Protein AF-A0A7C1YMS2-F1 (afdb_monomer)

pLDDT: mean 81.46, std 12.48, range [41.16, 96.62]

Secondary structure (DSSP, 8-state):
----SHHHHHHHHHHHHHHHHHHHHHHHHHHHHHHHHHHHHHHHHHHHHHHHHHHHHHHHHHHSSPPPPS---GGGHHHHHHHHHHHHHHSHHHHHHHTTS-GGGEEE-SSS-EEEB-TTSPBP-------

Radius of gyration: 26.68 Å; Cα contacts (8 Å, |Δi|>4): 113; chains: 1; bounding box: 57×27×87 Å

Foldseek 3Di:
DDDPPVVVVVVVVVVVVVVVVVVVVVVVVVVVVVVVVVVVLVVLQVVLVVLLVVLQVQLCVVPVDGQADPDDDPVCQLVQVVSRVVSSCVGPVSVVSVVVRDCCQWDPDPPRGIFRAGPVRHGGGDDDDDD

Sequence (131 aa):
MIDLRHNRALTLVEILVVVSIIAVLATFVITLTLRVENQSKENALANAYALVETALQEYHDYKGEFPVQPVRDANFAADHVELMYEALRSVPDSRAVLTKINGVLIKGGSGDKWQMCDVWGTALDYIYVPG

Solvent-accessible surface area (backbone atoms only — not comparable to full-atom values): 7547 Å² total; per-residue (Å²): 138,82,84,74,64,66,68,58,53,52,54,53,53,50,51,51,52,52,52,50,51,50,53,55,50,51,53,54,50,52,58,51,51,56,51,53,51,51,53,52,42,52,53,53,48,52,53,43,51,53,39,51,51,49,15,48,49,45,31,22,76,72,68,75,50,72,74,78,63,96,69,96,53,80,92,41,18,46,57,31,39,46,54,41,51,54,54,30,56,73,32,72,68,9,31,64,38,53,72,68,50,64,67,87,33,55,42,77,41,98,72,99,44,60,28,52,25,50,92,86,66,50,73,47,64,60,80,75,74,92,130

Mean predicted aligned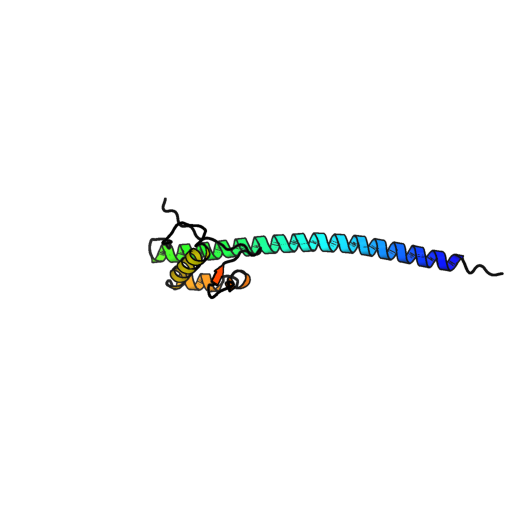 error: 10.39 Å

Nearest PDB structures (foldseek):
  7uio-assembly1_Ak  TM=3.306E-01  e=9.212E+00  Saccharomyces cerevisiae S288C

Structure (mmCIF, N/CA/C/O backbone):
data_AF-A0A7C1YMS2-F1
#
_entry.id   AF-A0A7C1YMS2-F1
#
loop_
_atom_site.group_PDB
_atom_site.id
_atom_site.type_symbol
_atom_site.label_atom_id
_atom_site.label_alt_id
_atom_site.label_comp_id
_atom_site.label_asym_id
_atom_site.label_entity_id
_atom_site.label_seq_id
_atom_site.pdbx_PDB_ins_code
_atom_site.Cartn_x
_atom_site.Cartn_y
_atom_site.Cartn_z
_atom_site.occupancy
_atom_site.B_iso_or_equiv
_atom_site.auth_seq_id
_atom_site.auth_comp_id
_atom_site.auth_asym_id
_atom_site.auth_atom_id
_atom_site.pdbx_PDB_model_num
ATOM 1 N N . MET A 1 1 ? 36.082 3.888 -64.239 1.00 41.16 1 MET A N 1
ATOM 2 C CA . MET A 1 1 ? 34.813 3.286 -63.779 1.00 41.16 1 MET A CA 1
ATOM 3 C C . MET A 1 1 ? 34.902 3.242 -62.262 1.00 41.16 1 MET A C 1
ATOM 5 O O . MET A 1 1 ? 35.644 2.428 -61.740 1.00 41.16 1 MET A O 1
ATOM 9 N N . ILE A 1 2 ? 34.360 4.263 -61.592 1.00 51.97 2 ILE A N 1
ATOM 10 C CA . ILE A 1 2 ? 34.709 4.598 -60.202 1.00 51.97 2 ILE A CA 1
ATOM 11 C C . ILE A 1 2 ? 33.781 3.849 -59.238 1.00 51.97 2 ILE A C 1
ATOM 13 O O . ILE A 1 2 ? 32.564 3.821 -59.416 1.00 51.97 2 ILE A O 1
ATOM 17 N N . ASP A 1 3 ? 34.408 3.230 -58.245 1.00 58.84 3 ASP A N 1
ATOM 18 C CA . ASP A 1 3 ? 33.873 2.368 -57.195 1.00 58.84 3 ASP A CA 1
ATOM 19 C C . ASP A 1 3 ? 32.814 3.071 -56.314 1.00 58.84 3 ASP A C 1
ATOM 21 O O . ASP A 1 3 ? 33.108 3.655 -55.276 1.00 58.84 3 ASP A O 1
ATOM 25 N N . LEU A 1 4 ? 31.538 3.015 -56.709 1.00 58.25 4 LEU A N 1
ATOM 26 C CA . LEU A 1 4 ? 30.396 3.495 -55.901 1.00 58.25 4 LEU A CA 1
ATOM 27 C C . LEU A 1 4 ? 29.925 2.471 -54.847 1.00 58.25 4 LEU A C 1
ATOM 29 O O . LEU A 1 4 ? 28.961 2.711 -54.115 1.00 58.25 4 LEU A O 1
ATOM 33 N N . ARG A 1 5 ? 30.572 1.302 -54.778 1.00 56.91 5 ARG A N 1
ATOM 34 C CA . ARG A 1 5 ? 30.118 0.152 -53.984 1.00 56.91 5 ARG A CA 1
ATOM 35 C C . ARG A 1 5 ? 30.633 0.162 -52.541 1.00 56.91 5 ARG A C 1
ATOM 37 O O . ARG A 1 5 ? 29.929 -0.326 -51.660 1.00 56.91 5 ARG A O 1
ATOM 44 N N . HIS A 1 6 ? 31.793 0.768 -52.280 1.00 55.22 6 HIS A N 1
ATOM 45 C CA . HIS A 1 6 ? 32.412 0.783 -50.947 1.00 55.22 6 HIS A CA 1
ATOM 46 C C . HIS A 1 6 ? 31.683 1.684 -49.929 1.00 55.22 6 HIS A C 1
ATOM 48 O O . HIS A 1 6 ? 31.544 1.304 -48.769 1.00 55.22 6 HIS A O 1
ATOM 54 N N . ASN A 1 7 ? 31.109 2.816 -50.351 1.00 57.91 7 ASN A N 1
ATOM 55 C CA . ASN A 1 7 ? 30.432 3.745 -49.426 1.00 57.91 7 ASN A CA 1
ATOM 56 C C . ASN A 1 7 ? 29.024 3.279 -49.000 1.00 57.91 7 ASN A C 1
ATOM 58 O O . ASN A 1 7 ? 28.512 3.686 -47.958 1.00 57.91 7 ASN A O 1
ATOM 62 N N . ARG A 1 8 ? 28.386 2.396 -49.779 1.00 58.59 8 ARG A N 1
ATOM 63 C CA . ARG A 1 8 ? 27.070 1.817 -49.441 1.00 58.59 8 ARG A CA 1
A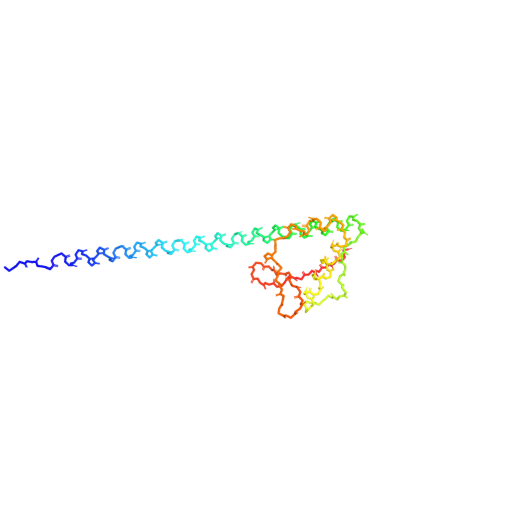TOM 64 C C . ARG A 1 8 ? 27.155 0.685 -48.414 1.00 58.59 8 ARG A C 1
ATOM 66 O O . ARG A 1 8 ? 26.205 0.475 -47.671 1.00 58.59 8 ARG A O 1
ATOM 73 N N . ALA A 1 9 ? 28.276 -0.035 -48.362 1.00 58.03 9 ALA A N 1
ATOM 74 C CA . ALA A 1 9 ? 28.492 -1.078 -47.360 1.00 58.03 9 ALA A CA 1
ATOM 75 C C . ALA A 1 9 ? 28.760 -0.484 -45.965 1.00 58.03 9 ALA A C 1
ATOM 77 O O . ALA A 1 9 ? 28.251 -1.011 -44.979 1.00 58.03 9 ALA A O 1
ATOM 78 N N . LEU A 1 10 ? 29.482 0.644 -45.894 1.00 61.97 10 LEU A N 1
ATOM 79 C CA . LEU A 1 10 ? 29.747 1.357 -44.638 1.00 61.97 10 LEU A CA 1
ATOM 80 C C . LEU A 1 10 ? 28.453 1.864 -43.982 1.00 61.97 10 LEU A C 1
ATOM 82 O O . LEU A 1 10 ? 28.251 1.629 -42.800 1.00 61.97 10 LEU A O 1
ATOM 86 N N . THR A 1 11 ? 27.525 2.433 -44.756 1.00 78.94 11 THR A N 1
ATOM 87 C CA . THR A 1 11 ? 26.251 2.960 -44.225 1.00 78.94 11 THR A CA 1
ATOM 88 C C . 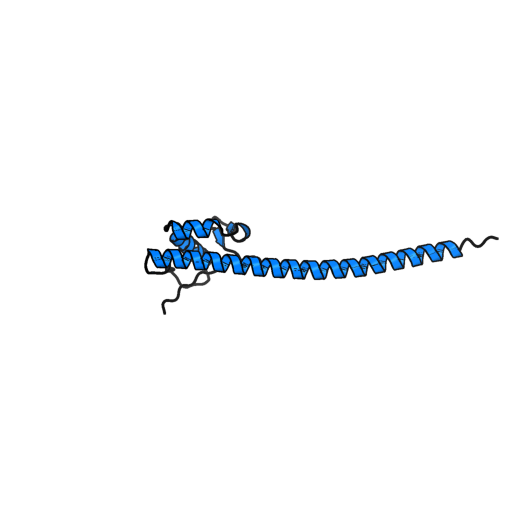THR A 1 11 ? 25.273 1.876 -43.759 1.00 78.94 11 THR A C 1
ATOM 90 O O . THR A 1 11 ? 24.565 2.072 -42.774 1.00 78.94 11 THR A O 1
ATOM 93 N N . LEU A 1 12 ? 25.228 0.711 -44.417 1.00 82.38 12 LEU A N 1
ATOM 94 C CA . LEU A 1 12 ? 24.363 -0.397 -43.988 1.00 82.38 12 LEU A CA 1
ATOM 95 C C . LEU A 1 12 ? 24.853 -1.050 -42.694 1.00 82.38 12 LEU A C 1
ATOM 97 O O . LEU A 1 12 ? 24.054 -1.309 -41.796 1.00 82.38 12 LEU A O 1
ATOM 101 N N . VAL A 1 13 ? 26.158 -1.316 -42.597 1.00 87.69 13 VAL A N 1
ATOM 102 C CA . VAL A 1 13 ? 26.750 -1.908 -41.391 1.00 87.69 13 VAL A CA 1
ATOM 103 C C . VAL A 1 13 ? 26.673 -0.926 -40.225 1.00 87.69 13 VAL A C 1
ATOM 105 O O . VAL A 1 13 ? 26.320 -1.327 -39.122 1.00 87.69 13 VAL A O 1
ATOM 108 N N . GLU A 1 14 ? 26.923 0.360 -40.467 1.00 86.81 14 GLU A N 1
ATOM 109 C CA . GLU A 1 14 ? 26.814 1.412 -39.454 1.00 86.81 14 GLU A CA 1
ATOM 110 C C . GLU A 1 14 ? 25.391 1.523 -38.892 1.00 86.81 14 GLU A C 1
ATOM 112 O O . GLU A 1 14 ? 25.210 1.479 -37.677 1.00 86.81 14 GLU A O 1
ATOM 117 N N . ILE A 1 15 ? 24.363 1.550 -39.749 1.00 91.69 15 ILE A N 1
ATOM 118 C CA . ILE A 1 15 ? 22.965 1.546 -39.293 1.00 91.69 15 ILE A CA 1
ATOM 119 C C . ILE A 1 15 ? 22.626 0.255 -38.536 1.00 91.69 15 ILE A C 1
ATOM 121 O O . ILE A 1 15 ? 21.934 0.315 -37.523 1.00 91.69 15 ILE A O 1
ATOM 125 N N . LEU A 1 16 ? 23.135 -0.905 -38.963 1.00 91.75 16 LEU A N 1
ATOM 126 C CA . LEU A 1 16 ? 22.904 -2.174 -38.264 1.00 91.75 16 LEU A CA 1
ATOM 127 C C . LEU A 1 16 ? 23.528 -2.175 -36.861 1.00 91.75 16 LEU A C 1
ATOM 129 O O . LEU A 1 16 ? 22.894 -2.637 -35.912 1.00 91.75 16 LEU A O 1
ATOM 133 N N . VAL A 1 17 ? 24.734 -1.622 -36.710 1.00 93.81 17 VAL A N 1
ATOM 134 C CA . VAL A 1 17 ? 25.395 -1.460 -35.407 1.00 93.81 17 VAL A CA 1
ATOM 135 C C . VAL A 1 17 ? 24.628 -0.476 -34.524 1.00 93.81 17 VAL A C 1
ATOM 137 O O . VAL A 1 17 ? 24.404 -0.750 -33.350 1.00 93.81 17 VAL A O 1
ATOM 140 N N . VAL A 1 18 ? 24.158 0.645 -35.069 1.00 94.69 18 VAL A N 1
ATOM 141 C CA . VAL A 1 18 ? 23.362 1.611 -34.298 1.00 94.69 18 VAL A CA 1
ATOM 142 C C . VAL A 1 18 ? 22.046 0.986 -33.827 1.00 94.69 18 VAL A C 1
ATOM 144 O O . VAL A 1 18 ? 21.701 1.093 -32.652 1.00 94.69 18 VAL A O 1
ATOM 147 N N . VAL A 1 19 ? 21.332 0.280 -34.708 1.00 95.19 19 VAL A N 1
ATOM 148 C CA . VAL A 1 19 ? 20.076 -0.400 -34.357 1.00 95.19 19 VAL A CA 1
ATOM 149 C C . VAL A 1 19 ? 20.312 -1.489 -33.311 1.00 95.19 19 VAL A C 1
ATOM 151 O O . VAL A 1 19 ? 19.509 -1.615 -32.387 1.00 95.19 19 VAL A O 1
ATOM 154 N N . SER A 1 20 ? 21.411 -2.245 -33.400 1.00 95.44 20 SER A N 1
ATOM 155 C CA . SER A 1 20 ? 21.726 -3.272 -32.402 1.00 95.44 20 SER A CA 1
ATOM 156 C C . SER A 1 20 ? 22.041 -2.665 -31.033 1.00 95.44 20 SER A C 1
ATOM 158 O O . SER A 1 20 ? 21.529 -3.151 -30.026 1.00 95.44 20 SER A O 1
ATOM 160 N N . ILE A 1 21 ? 22.782 -1.552 -30.983 1.00 96.62 21 ILE A N 1
ATOM 161 C CA . ILE A 1 21 ? 23.042 -0.814 -29.740 1.00 96.62 21 ILE A CA 1
ATOM 162 C C . ILE A 1 21 ? 21.728 -0.298 -29.139 1.00 96.62 21 ILE A C 1
ATOM 164 O O . ILE A 1 21 ? 21.479 -0.500 -27.951 1.00 96.62 21 ILE A O 1
ATOM 168 N N . ILE A 1 22 ? 20.855 0.314 -29.948 1.00 96.12 22 ILE A N 1
ATOM 169 C CA . ILE A 1 22 ? 19.549 0.809 -29.485 1.00 96.12 22 ILE A CA 1
ATOM 170 C C . ILE A 1 22 ? 18.688 -0.340 -28.951 1.00 96.12 22 ILE A C 1
ATOM 172 O O . ILE A 1 22 ? 18.074 -0.195 -27.898 1.00 96.12 22 ILE A O 1
ATOM 176 N N . ALA A 1 23 ? 18.663 -1.491 -29.628 1.00 96.19 23 ALA A N 1
ATOM 177 C CA . ALA A 1 23 ? 17.891 -2.652 -29.192 1.00 96.19 23 ALA A CA 1
ATOM 178 C C . ALA A 1 23 ? 18.359 -3.184 -27.825 1.00 96.19 23 ALA A C 1
ATOM 180 O O . ALA A 1 23 ? 17.528 -3.483 -26.961 1.00 96.19 23 ALA A O 1
ATOM 181 N N . VAL A 1 24 ? 19.678 -3.246 -27.600 1.00 96.19 24 VAL A N 1
ATOM 182 C CA . VAL A 1 24 ? 20.267 -3.657 -26.313 1.00 96.19 24 VAL A CA 1
ATOM 183 C C . VAL A 1 24 ? 19.945 -2.641 -25.215 1.00 96.19 24 VAL A C 1
ATOM 185 O O . VAL A 1 24 ? 19.529 -3.020 -24.121 1.00 96.19 24 VAL A O 1
ATOM 188 N N . LEU A 1 25 ? 20.076 -1.343 -25.502 1.00 95.88 25 LEU A N 1
ATOM 189 C CA . LEU A 1 25 ? 19.736 -0.293 -24.539 1.00 95.88 25 LEU A CA 1
ATOM 190 C C . LEU A 1 25 ? 18.245 -0.312 -24.182 1.00 95.88 25 LEU A C 1
ATOM 192 O O . LEU A 1 25 ? 17.897 -0.225 -23.006 1.00 95.88 25 LEU A O 1
ATOM 196 N N . ALA A 1 26 ? 17.366 -0.481 -25.170 1.00 94.00 26 ALA A N 1
ATOM 197 C CA . ALA A 1 26 ? 15.923 -0.532 -24.957 1.00 94.00 26 ALA A CA 1
ATOM 198 C C . ALA A 1 26 ? 15.525 -1.691 -24.031 1.00 94.00 26 ALA A C 1
ATOM 200 O O . ALA A 1 26 ? 14.749 -1.497 -23.097 1.00 94.00 26 ALA A O 1
ATOM 201 N N . THR A 1 27 ? 16.094 -2.883 -24.236 1.00 93.25 27 THR A N 1
ATOM 202 C CA . THR A 1 27 ? 15.830 -4.042 -23.364 1.00 93.25 27 THR A CA 1
ATOM 203 C C . THR A 1 27 ? 16.319 -3.810 -21.934 1.00 93.25 27 THR A C 1
ATOM 205 O O . THR A 1 27 ? 15.605 -4.126 -20.979 1.00 93.25 27 THR A O 1
ATOM 208 N N . PHE A 1 28 ? 17.492 -3.196 -21.762 1.00 92.00 28 PHE A N 1
ATOM 209 C CA . PHE A 1 28 ? 18.003 -2.831 -20.439 1.00 92.00 28 PHE A CA 1
ATOM 210 C C . PHE A 1 28 ? 17.087 -1.836 -19.711 1.00 92.00 28 PHE A C 1
ATOM 212 O O . PHE A 1 28 ? 16.761 -2.036 -18.543 1.00 92.00 28 PHE A O 1
ATOM 219 N N . VAL A 1 29 ? 16.618 -0.795 -20.405 1.00 89.75 29 VAL A N 1
ATOM 220 C CA . VAL A 1 29 ? 15.704 0.199 -19.822 1.00 89.75 29 VAL A CA 1
ATOM 221 C C . VAL A 1 29 ? 14.390 -0.453 -19.398 1.00 89.75 29 VAL A C 1
ATOM 223 O O . VAL A 1 29 ? 13.980 -0.283 -18.254 1.00 89.75 29 VAL A O 1
ATOM 226 N N . ILE A 1 30 ? 13.766 -1.256 -20.267 1.00 87.62 30 ILE A N 1
ATOM 227 C CA . ILE A 1 30 ? 12.491 -1.927 -19.964 1.00 87.62 30 ILE A CA 1
ATOM 228 C C . ILE A 1 30 ? 12.612 -2.792 -18.702 1.00 87.62 30 ILE A C 1
ATOM 230 O O . ILE A 1 30 ? 11.781 -2.693 -17.801 1.00 87.62 30 ILE A O 1
ATOM 234 N N . THR A 1 31 ? 13.658 -3.617 -18.602 1.00 84.62 31 THR A N 1
ATOM 235 C CA . THR A 1 31 ? 13.842 -4.509 -17.441 1.00 84.62 31 THR A CA 1
ATOM 236 C C . THR A 1 31 ? 14.058 -3.749 -16.131 1.00 84.62 31 THR A C 1
ATOM 238 O O . THR A 1 31 ? 13.523 -4.151 -15.094 1.00 84.62 31 THR A O 1
ATOM 241 N N . LEU A 1 32 ? 14.786 -2.629 -16.164 1.00 80.19 32 LEU A N 1
ATOM 242 C CA . LEU A 1 32 ? 14.972 -1.767 -14.997 1.00 80.19 32 LEU A CA 1
ATOM 243 C C . LEU A 1 32 ? 13.671 -1.076 -14.590 1.00 80.19 32 LEU A C 1
ATOM 245 O O . LEU A 1 32 ? 13.325 -1.086 -13.408 1.00 80.19 32 LEU A O 1
ATOM 249 N N . THR A 1 33 ? 12.932 -0.517 -15.550 1.00 77.81 33 THR A N 1
ATOM 250 C CA . THR A 1 33 ? 11.667 0.172 -15.275 1.00 77.81 33 THR A CA 1
ATOM 251 C C . THR A 1 33 ? 10.645 -0.772 -14.649 1.00 77.81 33 THR A C 1
ATOM 253 O O . THR A 1 33 ? 10.061 -0.416 -13.631 1.00 77.81 33 THR A O 1
ATOM 256 N N . LEU A 1 34 ? 10.499 -1.999 -15.166 1.00 79.06 34 LEU A N 1
ATOM 257 C CA . LEU A 1 34 ? 9.583 -2.997 -14.598 1.00 79.06 34 LEU A CA 1
ATOM 258 C C . LEU A 1 34 ? 9.934 -3.354 -13.146 1.00 79.06 34 LEU A C 1
ATOM 260 O O . LEU A 1 34 ? 9.046 -3.476 -12.302 1.00 79.06 34 LEU A O 1
ATOM 264 N N . ARG A 1 35 ? 11.229 -3.487 -12.827 1.00 77.44 35 ARG A N 1
ATOM 265 C CA . ARG A 1 35 ? 11.681 -3.766 -11.456 1.00 77.44 35 ARG A CA 1
ATOM 266 C C . ARG A 1 35 ? 11.384 -2.599 -10.514 1.00 77.44 35 ARG A C 1
ATOM 268 O O . ARG A 1 35 ? 10.888 -2.823 -9.414 1.00 77.44 35 ARG A O 1
ATOM 275 N N . VAL A 1 36 ? 11.702 -1.372 -10.929 1.00 78.81 36 VAL A N 1
ATOM 276 C CA . VAL A 1 36 ? 11.467 -0.165 -10.117 1.00 78.81 36 VAL A CA 1
ATOM 277 C C . VAL A 1 36 ? 9.973 0.052 -9.892 1.00 78.81 36 VAL A C 1
ATOM 279 O O . VAL A 1 36 ? 9.565 0.370 -8.778 1.00 78.81 36 VAL A O 1
ATOM 282 N N . GLU A 1 37 ? 9.152 -0.169 -10.917 1.00 80.88 37 GLU A N 1
ATOM 283 C CA . GLU A 1 37 ? 7.700 -0.070 -10.806 1.00 80.88 37 GLU A CA 1
ATOM 284 C C . GLU A 1 37 ? 7.146 -1.094 -9.809 1.00 80.88 37 GLU A C 1
ATOM 286 O O . GLU A 1 37 ? 6.360 -0.726 -8.936 1.00 80.88 37 GLU A O 1
ATOM 291 N N . ASN A 1 38 ? 7.588 -2.354 -9.878 1.00 82.12 38 ASN A N 1
ATOM 292 C CA . ASN A 1 38 ? 7.129 -3.383 -8.946 1.00 82.12 38 ASN A CA 1
ATOM 293 C C . ASN A 1 38 ? 7.551 -3.080 -7.499 1.00 82.12 38 ASN A C 1
ATOM 295 O O . ASN A 1 38 ? 6.720 -3.132 -6.598 1.00 82.12 38 ASN A O 1
ATOM 299 N N . GLN A 1 39 ? 8.802 -2.658 -7.282 1.00 84.19 39 GLN A N 1
ATOM 300 C CA . GLN A 1 39 ? 9.271 -2.251 -5.954 1.00 84.19 39 GLN A CA 1
ATOM 301 C C . GLN A 1 39 ? 8.480 -1.054 -5.412 1.00 84.19 39 GLN A C 1
ATOM 303 O O . GLN A 1 39 ? 8.140 -0.996 -4.232 1.00 84.19 39 GLN A O 1
ATOM 308 N N . SER A 1 40 ? 8.179 -0.080 -6.272 1.00 82.56 40 SER A N 1
ATOM 309 C CA . SER A 1 40 ? 7.385 1.080 -5.879 1.00 82.56 40 SER A CA 1
ATOM 310 C C . SER A 1 40 ? 5.958 0.683 -5.499 1.00 82.56 40 SER A C 1
ATOM 312 O O . SER A 1 40 ? 5.416 1.246 -4.549 1.00 82.56 40 SER A O 1
ATOM 314 N N . LYS A 1 41 ? 5.355 -0.268 -6.221 1.00 82.06 41 LYS A N 1
ATOM 315 C CA . LYS A 1 41 ? 4.029 -0.827 -5.926 1.00 82.06 41 LYS A CA 1
ATOM 316 C C . LYS A 1 41 ? 4.010 -1.570 -4.589 1.00 82.06 41 LYS A C 1
ATOM 318 O O . LYS A 1 41 ? 3.131 -1.308 -3.774 1.00 82.06 41 LYS A O 1
ATOM 323 N N . GLU A 1 42 ? 5.006 -2.414 -4.327 1.00 85.88 42 GLU A N 1
ATOM 324 C CA . GLU A 1 42 ? 5.167 -3.114 -3.044 1.00 85.88 42 GLU A CA 1
ATOM 325 C C . GLU A 1 42 ? 5.310 -2.134 -1.873 1.00 85.88 42 GLU A C 1
ATOM 327 O O . GLU A 1 42 ? 4.607 -2.254 -0.871 1.00 85.88 42 GLU A O 1
ATOM 332 N N . ASN A 1 43 ? 6.156 -1.109 -2.017 1.00 85.31 43 ASN A N 1
ATOM 333 C CA . ASN A 1 43 ? 6.344 -0.090 -0.982 1.00 85.31 43 ASN A CA 1
ATOM 334 C C . ASN A 1 43 ? 5.061 0.718 -0.727 1.00 85.31 43 ASN A C 1
ATOM 336 O O . ASN A 1 43 ? 4.746 1.041 0.418 1.00 85.31 43 ASN A O 1
ATOM 340 N N . ALA A 1 44 ? 4.311 1.045 -1.784 1.00 82.56 44 ALA A N 1
ATOM 341 C CA . ALA A 1 44 ? 3.034 1.740 -1.660 1.00 82.56 44 ALA A CA 1
ATOM 342 C C . ALA A 1 44 ? 1.994 0.885 -0.921 1.00 82.56 44 ALA A C 1
ATOM 344 O O . ALA A 1 44 ? 1.281 1.403 -0.060 1.00 82.56 44 ALA A O 1
ATOM 345 N N . LEU A 1 45 ? 1.944 -0.416 -1.220 1.00 84.00 45 LEU A N 1
ATOM 346 C CA . LEU A 1 45 ? 1.059 -1.362 -0.550 1.00 84.00 45 LEU A CA 1
ATOM 347 C C . LEU A 1 45 ? 1.422 -1.518 0.932 1.00 84.00 45 LEU A C 1
ATOM 349 O O . LEU A 1 45 ? 0.547 -1.404 1.785 1.00 84.00 45 LEU A O 1
ATOM 353 N N . ALA A 1 46 ? 2.706 -1.703 1.251 1.00 86.94 46 ALA A N 1
ATOM 354 C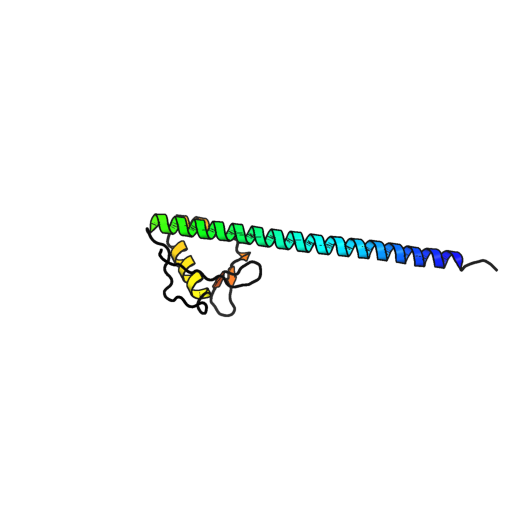 CA . ALA A 1 46 ? 3.180 -1.824 2.629 1.00 86.94 46 ALA A CA 1
ATOM 355 C C .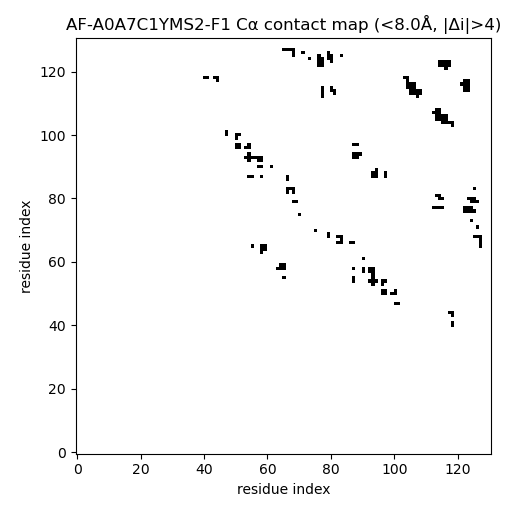 ALA A 1 46 ? 2.839 -0.583 3.468 1.00 86.94 46 ALA A C 1
ATOM 357 O O . ALA A 1 46 ? 2.337 -0.699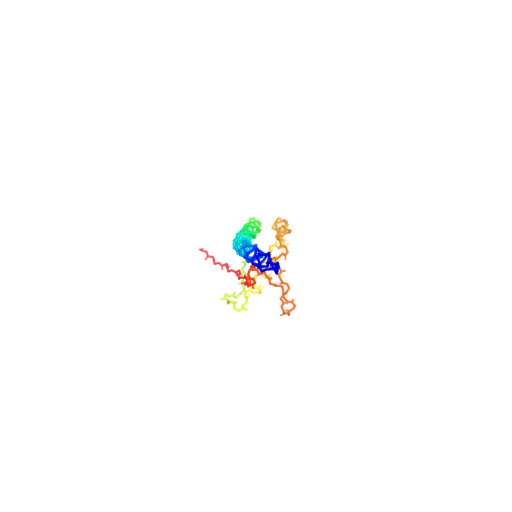 4.584 1.00 86.94 46 ALA A O 1
ATOM 358 N N . ASN A 1 47 ? 3.045 0.613 2.910 1.00 86.62 47 ASN A N 1
ATOM 359 C CA . ASN A 1 47 ? 2.679 1.860 3.578 1.00 86.62 47 ASN A CA 1
ATOM 360 C C . ASN A 1 47 ? 1.166 1.961 3.824 1.00 86.62 47 ASN A C 1
ATOM 362 O O . ASN A 1 47 ? 0.732 2.430 4.871 1.00 86.62 47 ASN A O 1
ATOM 366 N N . ALA A 1 48 ? 0.345 1.511 2.876 1.00 85.25 48 ALA A N 1
ATOM 367 C CA . ALA A 1 48 ? -1.098 1.537 3.049 1.00 85.25 48 ALA A CA 1
ATOM 368 C C . ALA A 1 48 ? -1.595 0.561 4.113 1.00 85.25 48 ALA A C 1
ATOM 370 O O . ALA A 1 48 ? -2.445 0.944 4.912 1.00 85.25 48 ALA A O 1
ATOM 371 N N . TYR A 1 49 ? -1.036 -0.651 4.170 1.00 86.69 49 TYR A N 1
ATOM 372 C CA . TYR A 1 49 ? -1.313 -1.578 5.266 1.00 86.69 49 TYR A CA 1
ATOM 373 C C . TYR A 1 49 ? -0.938 -0.972 6.615 1.00 86.69 49 TYR A C 1
ATOM 375 O O . TYR A 1 49 ? -1.766 -0.985 7.516 1.00 86.69 49 TYR A O 1
ATOM 383 N N . ALA A 1 50 ? 0.243 -0.357 6.729 1.00 90.31 50 ALA A N 1
ATOM 384 C CA . ALA A 1 50 ? 0.666 0.300 7.965 1.00 90.31 50 ALA A CA 1
ATOM 385 C C . ALA A 1 50 ? -0.293 1.430 8.386 1.00 90.31 50 ALA A C 1
ATOM 387 O O . ALA A 1 50 ? -0.589 1.593 9.569 1.00 90.31 50 ALA A O 1
ATOM 388 N N . LEU A 1 51 ? -0.818 2.203 7.429 1.00 90.00 51 LEU A N 1
ATOM 389 C CA . LEU A 1 51 ? -1.815 3.241 7.706 1.00 90.00 51 LEU A CA 1
ATOM 390 C C . LEU A 1 51 ? -3.162 2.656 8.148 1.00 90.00 51 LEU A C 1
ATOM 392 O O . LEU A 1 51 ? -3.755 3.174 9.090 1.00 90.00 51 LEU A O 1
ATOM 396 N N . VAL A 1 52 ? -3.648 1.594 7.499 1.00 89.75 52 VAL A N 1
ATOM 397 C CA . VAL A 1 52 ? -4.893 0.912 7.899 1.00 89.75 52 VAL A CA 1
ATOM 398 C C . VAL A 1 52 ? -4.742 0.273 9.277 1.00 89.75 52 VAL A C 1
ATOM 400 O O . VAL A 1 52 ? -5.625 0.429 10.113 1.00 89.75 52 VAL A O 1
ATOM 403 N N . GLU A 1 53 ? -3.617 -0.387 9.541 1.00 91.06 53 GLU A N 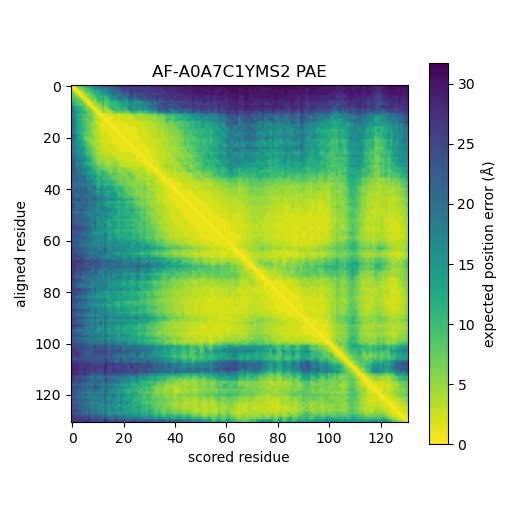1
ATOM 404 C CA . GLU A 1 53 ? -3.282 -0.967 10.843 1.00 91.06 53 GLU A CA 1
ATOM 405 C C . GLU A 1 53 ? -3.245 0.109 11.929 1.00 91.06 53 GLU A C 1
ATOM 407 O O . GLU A 1 53 ? -3.881 -0.041 12.966 1.00 91.06 53 GLU A O 1
ATOM 412 N N . THR A 1 54 ? -2.594 1.243 11.656 1.00 93.12 54 THR A N 1
ATOM 413 C CA . THR A 1 54 ? -2.588 2.387 12.576 1.00 93.12 54 THR A CA 1
ATOM 414 C C . THR A 1 54 ? -4.012 2.891 12.816 1.00 93.12 54 THR A C 1
ATOM 416 O O . THR A 1 54 ? -4.406 3.097 13.955 1.00 93.12 54 THR A O 1
ATOM 419 N N . ALA A 1 55 ? -4.828 3.047 11.771 1.00 92.06 55 ALA A N 1
ATOM 420 C CA . ALA A 1 55 ? -6.214 3.487 11.924 1.00 92.06 55 ALA A CA 1
ATOM 421 C C . ALA A 1 55 ? -7.054 2.496 12.754 1.00 92.06 55 ALA A C 1
ATOM 423 O O . ALA A 1 55 ? -7.885 2.927 13.557 1.00 92.06 55 ALA A O 1
ATOM 424 N N . LEU A 1 56 ? -6.849 1.188 12.565 1.00 93.00 56 LEU A N 1
ATOM 425 C CA . LEU A 1 56 ? -7.479 0.124 13.351 1.00 93.00 56 LEU A CA 1
ATOM 426 C C . LEU A 1 56 ? -7.034 0.167 14.809 1.00 93.00 56 LEU A C 1
ATOM 428 O O . LEU A 1 56 ? -7.876 0.014 15.690 1.00 93.00 56 LEU A O 1
ATOM 432 N N . GLN A 1 57 ? -5.753 0.423 15.060 1.00 93.81 57 GLN A N 1
ATOM 433 C CA . GLN A 1 57 ? -5.224 0.580 16.407 1.00 93.81 57 GLN A CA 1
ATOM 434 C C . GLN A 1 57 ? -5.861 1.783 17.111 1.00 93.81 57 GLN A C 1
ATOM 436 O O . GLN A 1 57 ? -6.391 1.627 18.202 1.00 93.81 57 GLN A O 1
ATOM 441 N N . GLU A 1 58 ? -5.924 2.945 16.457 1.00 93.44 58 GLU A N 1
ATOM 442 C CA . GLU A 1 58 ? -6.587 4.142 17.003 1.00 93.44 58 GLU A CA 1
ATOM 443 C C . GLU A 1 58 ? -8.079 3.895 17.291 1.00 93.44 58 GLU A C 1
ATOM 445 O O . GLU A 1 58 ? -8.639 4.375 18.278 1.00 93.44 58 GLU A O 1
ATOM 450 N N . TYR A 1 59 ? -8.753 3.123 16.433 1.00 93.81 59 TYR A N 1
ATOM 451 C CA . TYR A 1 59 ? -10.139 2.726 16.670 1.00 93.81 59 TYR A CA 1
ATOM 452 C C . TYR A 1 59 ? -10.265 1.811 17.889 1.00 93.81 59 TYR A C 1
ATOM 454 O O . TYR A 1 59 ? -11.133 2.040 18.733 1.00 93.81 59 TYR A O 1
ATOM 462 N N . HIS A 1 60 ? -9.400 0.803 17.994 1.00 93.44 60 HIS A N 1
ATOM 463 C CA . HIS A 1 60 ? -9.364 -0.120 19.120 1.00 93.44 60 HIS A CA 1
ATOM 464 C C . HIS A 1 60 ? -9.033 0.601 20.430 1.00 93.44 60 HIS A C 1
ATOM 466 O O . HIS A 1 60 ? -9.677 0.349 21.441 1.00 93.44 60 HIS A O 1
ATOM 472 N N . ASP A 1 61 ? -8.099 1.548 20.424 1.00 94.50 61 ASP A N 1
ATOM 473 C CA . ASP A 1 61 ? -7.735 2.323 21.612 1.00 94.50 61 ASP A CA 1
ATOM 474 C C . ASP A 1 61 ? -8.906 3.195 22.101 1.00 94.50 61 ASP A C 1
ATOM 476 O O . ASP A 1 61 ? -9.073 3.408 23.303 1.00 94.50 61 ASP A O 1
ATOM 480 N N . TYR A 1 62 ? -9.774 3.642 21.185 1.00 93.00 62 TYR A N 1
ATOM 481 C CA . TYR A 1 62 ? -10.977 4.406 21.515 1.00 93.00 62 TYR A CA 1
ATOM 482 C C . TYR A 1 62 ? -12.184 3.536 21.916 1.00 93.00 62 TYR A C 1
ATOM 484 O O . TYR A 1 62 ? -12.939 3.902 22.819 1.00 93.00 62 TYR A O 1
ATOM 492 N N . LYS A 1 63 ? -12.423 2.415 21.223 1.00 92.06 63 LYS A N 1
ATOM 493 C CA . LYS A 1 63 ? -13.611 1.557 21.410 1.00 92.06 63 LYS A CA 1
ATOM 494 C C . LYS A 1 63 ? -13.384 0.367 22.337 1.00 92.06 63 LYS A C 1
ATOM 496 O O . LYS A 1 63 ? -14.349 -0.147 22.891 1.00 92.06 63 LYS A O 1
ATOM 501 N N . GLY A 1 64 ? -12.137 -0.053 22.512 1.00 91.19 64 GLY A N 1
ATOM 502 C CA . GLY A 1 64 ? -11.742 -1.269 23.223 1.00 91.19 64 GLY A CA 1
ATOM 503 C C . GLY A 1 64 ? -11.924 -2.561 22.421 1.00 91.19 64 GLY A C 1
ATOM 504 O O . GLY A 1 64 ? -11.723 -3.639 22.969 1.00 91.19 64 GLY A O 1
ATOM 505 N N . GLU A 1 65 ? -12.329 -2.473 21.152 1.00 90.62 65 GLU A N 1
ATOM 506 C CA . GLU A 1 65 ? -12.564 -3.620 20.274 1.00 90.62 65 GLU A CA 1
ATOM 507 C C . GLU A 1 65 ? -12.273 -3.263 18.812 1.00 90.62 65 GLU A C 1
ATOM 509 O O . GLU A 1 65 ? -12.325 -2.094 18.422 1.00 90.62 65 GLU A O 1
ATOM 514 N N . PHE A 1 66 ? -11.956 -4.270 17.997 1.00 91.44 66 PHE A N 1
ATOM 515 C CA . PHE A 1 66 ? -11.810 -4.101 16.552 1.00 91.44 66 PHE A CA 1
ATOM 516 C C . PHE A 1 66 ? -13.169 -4.191 15.842 1.00 91.44 66 PHE A C 1
ATOM 518 O O . PHE A 1 66 ? -14.073 -4.866 16.343 1.00 91.44 66 PHE A O 1
ATOM 525 N N . PRO A 1 67 ? -13.327 -3.558 14.662 1.00 88.88 67 PRO A N 1
ATOM 526 C CA . PRO A 1 67 ? -14.538 -3.685 13.860 1.00 88.88 67 PRO A CA 1
ATOM 527 C C . PRO A 1 67 ? -14.842 -5.156 13.556 1.00 88.88 67 PRO A C 1
ATOM 529 O O . PRO A 1 67 ? -13.996 -5.883 13.044 1.00 88.88 67 PRO A O 1
ATOM 532 N N . VAL A 1 68 ? -16.057 -5.609 13.856 1.00 86.50 68 VAL A N 1
ATOM 533 C CA . VAL A 1 68 ? -16.468 -6.989 13.579 1.00 86.50 68 VAL A CA 1
ATOM 534 C C . VAL A 1 68 ? -17.272 -7.025 12.289 1.00 86.50 68 VAL A C 1
ATOM 536 O O . VAL A 1 68 ? -18.230 -6.274 12.113 1.00 86.50 68 VAL A O 1
ATOM 539 N N . GLN A 1 69 ? -16.907 -7.932 11.391 1.00 84.25 69 GLN A N 1
ATOM 540 C CA . GLN A 1 69 ? -17.703 -8.225 10.203 1.00 84.25 69 GLN A CA 1
ATOM 541 C C . GLN A 1 69 ? -18.920 -9.108 10.521 1.00 84.25 69 GLN A C 1
ATOM 543 O O . GLN A 1 69 ? -18.814 -10.053 11.307 1.00 84.25 69 GLN A O 1
ATOM 548 N N . PRO A 1 70 ? -20.071 -8.855 9.878 1.00 78.88 70 PRO A N 1
ATOM 549 C CA . PRO A 1 70 ? -21.303 -9.598 10.132 1.00 78.88 70 PRO A CA 1
ATOM 550 C C . PRO A 1 70 ? -21.264 -11.029 9.579 1.00 78.88 70 PRO A C 1
ATOM 552 O O . PRO A 1 70 ? -21.903 -11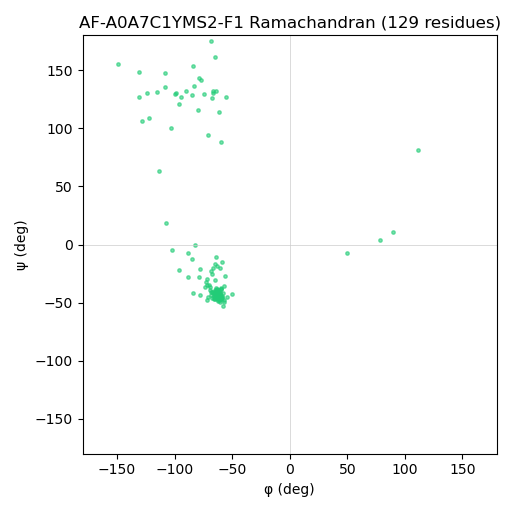.923 10.131 1.00 78.88 70 PRO A O 1
ATOM 555 N N . VAL A 1 71 ? -20.523 -11.257 8.491 1.00 84.44 71 VAL A N 1
ATOM 556 C CA . VAL A 1 71 ? -20.402 -12.549 7.805 1.00 84.44 71 VAL A CA 1
ATOM 557 C C . VAL A 1 71 ? -18.918 -12.836 7.575 1.00 84.44 71 VAL A C 1
ATOM 559 O O . VAL A 1 71 ? -18.116 -11.924 7.437 1.00 84.44 71 VAL A O 1
ATOM 562 N N . ARG A 1 72 ? -18.516 -14.109 7.585 1.00 81.38 72 ARG A N 1
ATOM 563 C CA . ARG A 1 72 ? -17.134 -14.535 7.300 1.00 81.38 72 ARG A CA 1
ATOM 564 C C . ARG A 1 72 ? -17.111 -15.327 5.998 1.00 81.38 72 ARG A C 1
ATOM 566 O O . ARG A 1 72 ? -16.840 -16.523 6.000 1.00 81.38 72 ARG A O 1
ATOM 573 N N . ASP A 1 73 ? -17.475 -14.659 4.910 1.00 82.75 73 ASP A N 1
ATOM 574 C CA . ASP A 1 73 ? -17.493 -15.221 3.559 1.00 82.75 73 ASP A CA 1
ATOM 575 C C . ASP A 1 73 ? -16.766 -14.266 2.601 1.00 82.75 73 ASP A C 1
ATOM 577 O O . ASP A 1 73 ? -17.089 -13.083 2.525 1.00 82.75 73 ASP A O 1
ATOM 581 N N . ALA A 1 74 ? -15.790 -14.800 1.864 1.00 79.06 74 ALA A N 1
ATOM 582 C CA . ALA A 1 74 ? -14.962 -14.058 0.915 1.00 79.06 74 ALA A CA 1
ATOM 583 C C . ALA A 1 74 ? -15.774 -13.405 -0.221 1.00 79.06 74 ALA A C 1
ATOM 585 O O . ALA A 1 74 ? -15.319 -12.439 -0.830 1.00 79.06 74 ALA A O 1
ATOM 586 N N . ASN A 1 75 ? -16.996 -13.882 -0.491 1.00 83.69 75 ASN A N 1
ATOM 587 C CA . ASN A 1 75 ? -17.909 -13.246 -1.448 1.00 83.69 75 ASN A CA 1
ATOM 588 C C . ASN A 1 75 ? -18.324 -11.823 -1.029 1.00 83.69 75 ASN A C 1
ATOM 590 O O . ASN A 1 75 ? -18.770 -11.044 -1.872 1.00 83.69 75 ASN A O 1
ATOM 594 N N . PHE A 1 76 ? -18.163 -11.479 0.252 1.00 81.88 76 PHE A N 1
ATOM 595 C CA . PHE A 1 76 ? -18.527 -10.189 0.839 1.00 81.88 76 PHE A CA 1
ATOM 596 C C . PHE A 1 76 ? -17.304 -9.326 1.178 1.00 81.88 76 PHE A C 1
ATOM 598 O O . PHE A 1 76 ? -17.428 -8.368 1.934 1.00 81.88 76 PHE A O 1
ATOM 605 N N . ALA A 1 77 ? -16.132 -9.610 0.594 1.00 81.81 77 ALA A N 1
ATOM 606 C CA . ALA A 1 77 ? -14.894 -8.865 0.854 1.00 81.81 77 ALA A CA 1
ATOM 607 C C . ALA A 1 77 ? -15.059 -7.338 0.723 1.00 81.81 77 ALA A C 1
ATOM 609 O O . ALA A 1 77 ? -14.601 -6.576 1.575 1.00 81.81 77 ALA A O 1
ATOM 610 N N . ALA A 1 78 ? -15.785 -6.893 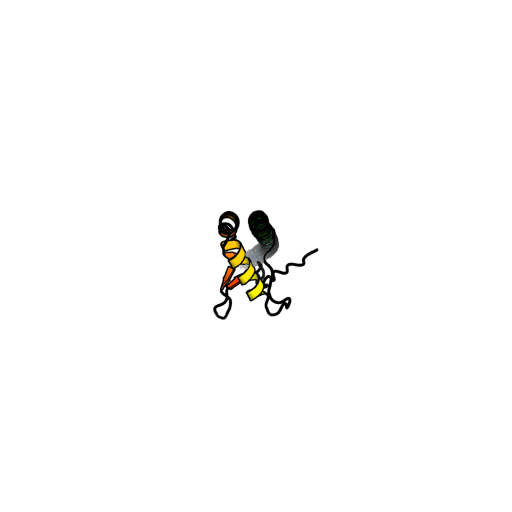-0.309 1.00 81.19 78 ALA A N 1
ATOM 611 C CA . ALA A 1 78 ? -16.109 -5.481 -0.507 1.00 81.19 78 ALA A CA 1
ATOM 612 C C . ALA A 1 78 ? -16.917 -4.900 0.665 1.00 81.19 78 ALA A C 1
ATOM 614 O O . ALA A 1 78 ? -16.579 -3.834 1.173 1.00 81.19 78 ALA A O 1
ATOM 615 N N . ASP A 1 79 ? -17.934 -5.631 1.127 1.00 84.94 79 ASP A N 1
ATOM 616 C CA . ASP A 1 79 ? -18.800 -5.207 2.225 1.00 84.94 79 ASP A CA 1
ATOM 617 C C . ASP A 1 79 ? -18.037 -5.205 3.564 1.00 84.94 79 ASP A C 1
ATOM 619 O O . ASP A 1 79 ? -18.230 -4.311 4.383 1.00 84.94 79 ASP A O 1
ATOM 623 N N . HIS A 1 80 ? -17.126 -6.160 3.796 1.00 87.94 80 HIS A N 1
ATOM 624 C CA . HIS A 1 80 ? -16.298 -6.184 5.009 1.00 87.94 80 HIS A CA 1
ATOM 625 C C . HIS A 1 80 ? -15.393 -4.958 5.112 1.00 87.94 80 HIS A C 1
ATOM 627 O O . HIS A 1 80 ? -15.287 -4.350 6.178 1.00 87.94 80 HIS A O 1
ATOM 633 N N . VAL A 1 81 ? -14.743 -4.587 4.007 1.00 85.19 81 VAL A N 1
ATOM 634 C CA . VAL A 1 81 ? -13.867 -3.413 3.958 1.00 85.19 81 VAL A CA 1
ATOM 635 C C . VAL A 1 81 ? -14.668 -2.120 4.067 1.00 85.19 81 VAL A C 1
ATOM 637 O O . VAL A 1 81 ? -14.232 -1.200 4.759 1.00 85.19 81 VAL A O 1
ATOM 640 N N . GLU A 1 82 ? -15.837 -2.055 3.430 1.00 83.62 82 GLU A N 1
ATOM 641 C CA . GLU A 1 82 ? -16.762 -0.928 3.552 1.00 83.62 82 GLU A CA 1
ATOM 642 C C . GLU A 1 82 ? -17.165 -0.711 5.017 1.00 83.62 82 GLU A C 1
ATOM 644 O O . GLU A 1 82 ? -16.925 0.363 5.573 1.00 83.62 82 GLU A O 1
ATOM 649 N N . LEU A 1 83 ? -17.643 -1.761 5.688 1.00 87.69 83 LEU A N 1
ATOM 650 C CA . LEU A 1 83 ? -18.012 -1.713 7.104 1.00 87.69 83 LEU A CA 1
ATOM 651 C C . LEU A 1 83 ? -16.828 -1.357 8.011 1.00 87.69 83 LEU A C 1
ATOM 653 O O . LEU A 1 83 ? -16.971 -0.540 8.923 1.00 87.69 83 LEU A O 1
ATOM 657 N N . MET A 1 84 ? -15.647 -1.931 7.757 1.00 90.12 84 MET A N 1
ATOM 658 C CA . MET A 1 84 ? -14.422 -1.586 8.481 1.00 90.12 84 MET A CA 1
ATOM 659 C C . MET A 1 84 ? -14.127 -0.089 8.348 1.00 90.12 84 MET A C 1
ATOM 661 O O . MET A 1 84 ? -13.890 0.594 9.341 1.00 90.12 84 MET A O 1
ATOM 665 N N . TYR A 1 85 ? -14.150 0.448 7.134 1.00 87.38 85 TYR A N 1
ATOM 666 C CA . TYR A 1 85 ? -13.777 1.835 6.887 1.00 87.38 85 TYR A CA 1
ATOM 667 C C . TYR A 1 85 ? -14.838 2.829 7.385 1.00 87.38 85 TYR A C 1
ATOM 669 O O . TYR A 1 85 ? -14.479 3.897 7.888 1.00 87.38 85 TYR A O 1
ATOM 677 N N . GLU A 1 86 ? -16.126 2.481 7.351 1.00 87.94 86 GLU A N 1
ATOM 678 C CA . GLU A 1 86 ? -17.173 3.243 8.043 1.00 87.94 86 GLU A CA 1
ATOM 679 C C . GLU A 1 86 ? -16.950 3.276 9.561 1.00 87.94 86 GLU A C 1
ATOM 681 O O . GLU A 1 86 ? -17.022 4.348 10.175 1.00 87.94 86 GLU A O 1
ATOM 686 N N . ALA A 1 87 ? -16.612 2.131 10.163 1.00 89.75 87 ALA A N 1
ATOM 687 C CA . ALA A 1 87 ? -16.304 2.042 11.585 1.00 89.75 87 ALA A CA 1
ATOM 688 C C . ALA A 1 87 ? -15.096 2.919 11.946 1.00 89.75 87 ALA A C 1
ATOM 690 O O . ALA A 1 87 ? -15.193 3.762 12.839 1.00 89.75 87 ALA A O 1
ATOM 691 N N . LEU A 1 88 ? -13.997 2.814 11.201 1.00 90.12 88 LEU A N 1
ATOM 692 C CA . LEU A 1 88 ? -12.797 3.637 11.384 1.00 90.12 88 LEU A CA 1
ATOM 693 C C . LEU A 1 88 ? -13.107 5.141 11.266 1.00 90.12 88 LEU A C 1
ATOM 695 O O . LEU A 1 88 ? -12.673 5.949 12.087 1.00 90.12 88 LEU A O 1
ATOM 699 N N . ARG A 1 89 ? -13.944 5.538 10.301 1.00 89.69 89 ARG A N 1
ATOM 700 C CA . ARG A 1 89 ? -14.338 6.942 10.094 1.00 89.69 89 ARG A CA 1
ATOM 701 C C . ARG A 1 89 ? -15.181 7.521 11.238 1.00 89.69 89 ARG A C 1
ATOM 703 O O . ARG A 1 89 ? -15.245 8.749 11.371 1.00 89.69 89 ARG A O 1
ATOM 710 N N . SER A 1 90 ? -15.814 6.673 12.050 1.00 90.81 90 SER A N 1
ATOM 711 C CA . SER A 1 90 ? -16.576 7.102 13.231 1.00 90.81 90 SER A CA 1
ATOM 712 C C . SER A 1 90 ? -15.687 7.664 14.350 1.00 90.81 90 SER A C 1
ATOM 714 O O . SER A 1 90 ? -16.162 8.469 15.153 1.00 90.81 90 SER A O 1
ATOM 716 N N . VAL A 1 91 ? -14.399 7.299 14.382 1.00 92.38 91 VAL A N 1
ATOM 717 C CA . VAL A 1 91 ? -13.431 7.752 15.390 1.00 92.38 91 VAL A CA 1
ATOM 718 C C . VAL A 1 91 ? -12.572 8.892 14.817 1.00 92.38 91 VAL A C 1
ATOM 720 O O . VAL A 1 91 ? -12.028 8.747 13.721 1.00 92.38 91 VAL A O 1
ATOM 723 N N . PRO A 1 92 ? -12.426 10.041 15.514 1.00 90.81 92 PRO A N 1
ATOM 724 C CA . PRO A 1 92 ? -11.696 11.198 14.988 1.00 90.81 92 PRO A CA 1
ATOM 725 C C . PRO A 1 92 ? -10.234 10.914 14.622 1.00 90.81 92 PRO A C 1
ATOM 727 O O . PRO A 1 92 ? -9.805 11.328 13.541 1.00 90.81 92 PRO A O 1
ATOM 730 N N . ASP A 1 93 ? -9.504 10.206 15.487 1.00 90.19 93 ASP A N 1
ATOM 731 C CA . ASP A 1 93 ? -8.070 9.933 15.322 1.00 90.19 93 ASP A CA 1
ATOM 732 C C . ASP A 1 93 ? -7.823 8.923 14.198 1.00 90.19 93 ASP A C 1
ATOM 734 O O . ASP A 1 93 ? -7.084 9.200 13.252 1.00 90.19 93 ASP A O 1
ATOM 738 N N . SER A 1 94 ? -8.575 7.822 14.202 1.00 90.00 94 SER A N 1
ATOM 739 C CA . SER A 1 94 ? -8.594 6.842 13.112 1.00 90.00 94 SER A CA 1
ATOM 740 C C . SER A 1 94 ? -8.912 7.489 11.754 1.00 90.00 94 SER A C 1
ATOM 742 O O . SER A 1 94 ? -8.196 7.298 10.766 1.00 90.00 94 SER A O 1
ATOM 744 N N . ARG A 1 95 ? -9.917 8.376 11.701 1.00 89.31 95 ARG A N 1
ATOM 745 C CA . ARG A 1 95 ? -10.257 9.144 10.494 1.00 89.31 95 ARG A CA 1
ATOM 746 C C . ARG A 1 95 ? -9.104 10.025 10.007 1.00 89.31 95 ARG A C 1
ATOM 748 O O . ARG A 1 95 ? -8.928 10.163 8.799 1.00 89.31 95 ARG A O 1
ATOM 755 N N . ALA A 1 96 ? -8.338 10.638 10.909 1.00 90.06 96 ALA A N 1
ATOM 756 C CA . ALA A 1 96 ? -7.191 11.467 10.539 1.00 90.06 96 ALA A CA 1
ATOM 757 C C . ALA A 1 96 ? -6.039 10.649 9.926 1.00 90.06 96 ALA A C 1
ATOM 759 O O . ALA A 1 96 ? -5.243 11.186 9.154 1.00 90.06 96 ALA A O 1
ATOM 760 N N . VAL A 1 97 ? -5.951 9.356 10.245 1.00 88.69 97 VAL A N 1
ATOM 761 C CA . VAL A 1 97 ? -5.020 8.423 9.600 1.00 88.69 97 VAL A CA 1
ATOM 762 C C . VAL A 1 97 ? -5.551 7.991 8.233 1.00 88.69 97 VAL A C 1
ATOM 764 O O . VAL A 1 97 ? -4.803 8.019 7.257 1.00 88.69 97 VAL A O 1
ATOM 767 N N . LEU A 1 98 ? -6.849 7.685 8.126 1.00 84.75 98 LEU A N 1
ATOM 768 C CA . LEU A 1 98 ? -7.478 7.281 6.863 1.00 84.75 98 LEU A CA 1
ATOM 769 C C . LEU A 1 98 ? -7.325 8.318 5.744 1.00 84.75 98 LEU A C 1
ATOM 771 O O . LEU A 1 98 ? -7.135 7.944 4.591 1.00 84.75 98 LEU A O 1
ATOM 775 N N . THR A 1 99 ? -7.355 9.618 6.051 1.00 84.50 99 THR A N 1
ATOM 776 C CA . THR A 1 99 ? -7.161 10.672 5.033 1.00 84.50 99 THR A CA 1
ATOM 777 C C . THR A 1 99 ? -5.765 10.669 4.410 1.00 84.50 99 THR A C 1
ATOM 779 O O . THR A 1 99 ? -5.572 11.268 3.353 1.00 84.50 99 THR A O 1
ATOM 782 N N . LYS A 1 100 ? -4.792 10.000 5.041 1.00 84.81 100 LYS A N 1
ATOM 783 C CA . LYS A 1 100 ? -3.431 9.825 4.516 1.00 84.81 100 LYS A CA 1
ATOM 784 C C . LYS A 1 100 ? -3.319 8.629 3.570 1.00 84.81 100 LYS A C 1
ATOM 786 O O . LYS A 1 100 ? -2.299 8.498 2.894 1.00 84.81 100 LYS A O 1
ATOM 791 N N . ILE A 1 101 ? -4.330 7.756 3.521 1.00 80.19 101 ILE A N 1
ATOM 792 C CA . ILE A 1 101 ? -4.345 6.621 2.599 1.00 80.19 101 ILE A CA 1
ATOM 793 C C . ILE A 1 101 ? -4.437 7.157 1.173 1.00 80.19 101 ILE A C 1
ATOM 795 O O . ILE A 1 101 ? -5.259 8.010 0.840 1.00 80.19 101 ILE A O 1
ATOM 799 N N . ASN A 1 102 ? -3.547 6.657 0.323 1.00 65.50 102 ASN A N 1
ATOM 800 C CA . ASN A 1 102 ? -3.449 7.092 -1.056 1.00 65.50 102 ASN A CA 1
ATOM 801 C C . ASN A 1 102 ? -4.708 6.662 -1.830 1.00 65.50 102 ASN A C 1
ATOM 803 O O . ASN A 1 102 ? -5.035 5.475 -1.867 1.00 65.50 102 ASN A O 1
ATOM 807 N N . GLY A 1 103 ? -5.388 7.610 -2.485 1.00 63.94 103 GLY A N 1
ATOM 808 C CA . GLY A 1 103 ? -6.611 7.350 -3.259 1.00 63.94 103 GLY A CA 1
ATOM 809 C C . GLY A 1 103 ? -6.431 6.335 -4.395 1.00 63.94 103 GLY A C 1
ATOM 810 O O . GLY A 1 103 ? -7.411 5.787 -4.882 1.00 63.94 103 GLY A O 1
ATOM 811 N N . VAL A 1 104 ? -5.183 6.024 -4.769 1.00 56.28 104 VAL A N 1
ATOM 812 C CA . VAL A 1 104 ? -4.821 4.959 -5.722 1.00 56.28 104 VAL A CA 1
ATOM 813 C C . VAL A 1 104 ? -5.353 3.578 -5.306 1.00 56.28 104 VAL A C 1
ATOM 815 O O . VAL A 1 104 ? -5.609 2.748 -6.174 1.00 56.28 104 VAL A O 1
ATOM 818 N N . LEU A 1 105 ? -5.552 3.334 -4.007 1.00 64.31 105 LEU A N 1
ATOM 819 C CA . LEU A 1 105 ? -6.057 2.056 -3.485 1.00 64.31 105 LEU A CA 1
ATOM 820 C C . LEU A 1 105 ? -7.582 1.991 -3.412 1.00 64.31 105 LEU A C 1
ATOM 822 O O . LEU A 1 105 ? -8.140 0.942 -3.113 1.00 64.31 105 LEU A O 1
ATOM 826 N N . ILE A 1 106 ? -8.268 3.101 -3.678 1.00 62.31 106 ILE A N 1
ATOM 827 C CA . ILE A 1 106 ? -9.724 3.161 -3.666 1.00 62.31 106 ILE A CA 1
ATOM 828 C C . ILE A 1 106 ? -10.179 3.152 -5.122 1.00 62.31 106 ILE A C 1
ATOM 830 O O . ILE A 1 106 ? -10.144 4.174 -5.807 1.00 62.31 106 ILE A O 1
ATOM 834 N N . LYS A 1 107 ? -10.611 1.988 -5.614 1.00 64.75 107 LYS A N 1
ATOM 835 C CA . LYS A 1 107 ? -11.320 1.907 -6.892 1.00 64.75 107 LYS A CA 1
ATOM 836 C C . LYS A 1 107 ? -12.819 1.937 -6.619 1.00 64.75 107 LYS A C 1
ATOM 838 O O . LYS A 1 107 ? -13.346 1.137 -5.851 1.00 64.75 107 LYS A O 1
ATOM 843 N N . GLY A 1 108 ? -13.523 2.853 -7.284 1.00 54.66 108 GLY A N 1
ATOM 844 C CA . GLY A 1 108 ? -14.973 2.738 -7.424 1.00 54.66 108 GLY A CA 1
ATOM 845 C C . GLY A 1 108 ? -15.265 1.452 -8.193 1.00 54.66 108 GLY A C 1
ATOM 846 O O . GLY A 1 108 ? -14.831 1.318 -9.339 1.00 54.66 108 GLY A O 1
ATOM 847 N N . GLY A 1 109 ? -15.898 0.479 -7.541 1.00 51.78 109 GLY A N 1
ATOM 848 C CA . GLY A 1 109 ? -16.224 -0.803 -8.146 1.00 51.78 109 GLY A CA 1
ATOM 849 C C . GLY A 1 109 ? -17.230 -0.648 -9.286 1.00 51.78 109 GLY A C 1
ATOM 850 O O . GLY A 1 109 ? -17.938 0.355 -9.406 1.00 51.78 109 GLY A O 1
ATOM 851 N N . SER A 1 110 ? -17.300 -1.661 -10.148 1.00 47.50 110 SER A N 1
ATOM 852 C CA . SER A 1 110 ? -18.344 -1.754 -11.169 1.00 47.50 110 SER A CA 1
ATOM 853 C C . SER A 1 110 ? -19.677 -2.061 -10.476 1.00 47.50 110 SER A C 1
ATOM 855 O O . SER A 1 110 ? -19.972 -3.211 -10.172 1.00 47.50 110 SER A O 1
ATOM 857 N N . GLY A 1 111 ? -20.439 -1.006 -10.173 1.00 51.47 111 GLY A N 1
ATOM 858 C CA . GLY A 1 111 ? -21.744 -1.077 -9.512 1.00 51.47 111 GLY A CA 1
ATOM 859 C C . GLY A 1 111 ? -21.719 -0.515 -8.093 1.00 51.47 111 GLY A C 1
ATOM 860 O O . GLY A 1 111 ? -21.618 -1.287 -7.154 1.00 51.47 111 GLY A O 1
ATOM 861 N N . ASP A 1 112 ? -21.811 0.814 -7.976 1.00 59.59 112 ASP A N 1
ATOM 862 C CA . ASP A 1 112 ? -22.164 1.647 -6.800 1.00 59.59 112 ASP A CA 1
ATOM 863 C C . ASP A 1 112 ? -21.455 1.409 -5.444 1.00 59.59 112 ASP A C 1
ATOM 865 O O . ASP A 1 112 ? -21.599 2.210 -4.526 1.00 59.59 112 ASP A O 1
ATOM 869 N N . LYS A 1 113 ? -20.639 0.361 -5.312 1.00 62.34 113 LYS A N 1
ATOM 870 C CA . LYS A 1 113 ? -19.896 -0.005 -4.107 1.00 62.34 113 LYS A CA 1
ATOM 871 C C . LYS A 1 113 ? -18.411 0.258 -4.298 1.00 62.34 113 LYS A C 1
ATOM 873 O O . LYS A 1 113 ? -17.815 -0.047 -5.336 1.00 62.34 113 LYS A O 1
ATOM 878 N N . TRP A 1 114 ? -17.804 0.848 -3.285 1.00 67.19 114 TRP A N 1
ATOM 879 C CA . TRP A 1 114 ? -16.386 1.162 -3.241 1.00 67.19 114 TRP A CA 1
ATOM 880 C C . TRP A 1 114 ? -15.615 -0.081 -2.804 1.00 67.19 114 TRP A C 1
ATOM 882 O O . TRP A 1 114 ? -16.029 -0.800 -1.903 1.00 67.19 114 TRP A O 1
ATOM 892 N N . GLN A 1 115 ? -14.500 -0.356 -3.476 1.00 73.56 115 GLN A N 1
ATOM 893 C CA . GLN A 1 115 ? -13.630 -1.476 -3.142 1.00 73.56 115 GLN A CA 1
ATOM 894 C C . GLN A 1 115 ? -12.229 -0.941 -2.892 1.00 73.56 115 GLN A C 1
ATOM 896 O O . GLN A 1 115 ? -11.680 -0.177 -3.694 1.00 73.56 115 GLN A O 1
ATOM 901 N N . MET A 1 116 ? -11.643 -1.346 -1.767 1.00 74.81 116 MET A N 1
ATOM 902 C CA . MET A 1 116 ? -10.219 -1.141 -1.564 1.00 74.81 116 MET A CA 1
ATOM 903 C C . MET A 1 116 ? -9.489 -2.236 -2.333 1.00 74.81 116 MET A C 1
ATOM 905 O O . MET A 1 116 ? -9.653 -3.423 -2.051 1.00 74.81 116 MET A O 1
ATOM 909 N N . CYS A 1 117 ? -8.726 -1.836 -3.340 1.00 77.75 117 CYS A N 1
ATOM 910 C CA . CYS A 1 117 ? -7.939 -2.741 -4.158 1.00 77.75 117 CYS A CA 1
ATOM 911 C C . CYS A 1 117 ? -6.458 -2.565 -3.847 1.00 77.75 117 CYS A C 1
ATOM 913 O O . CYS A 1 117 ? -5.995 -1.456 -3.575 1.00 77.75 117 CYS A O 1
ATOM 915 N N . ASP A 1 118 ? -5.701 -3.649 -3.957 1.00 77.44 118 ASP A N 1
ATOM 916 C CA . ASP A 1 118 ? -4.251 -3.563 -4.024 1.00 77.44 118 ASP A CA 1
ATOM 917 C C . ASP A 1 118 ? -3.783 -2.912 -5.345 1.00 77.44 118 ASP A C 1
ATOM 919 O O . ASP A 1 118 ? -4.549 -2.622 -6.273 1.00 77.44 118 ASP A O 1
ATOM 923 N N . VAL A 1 119 ? -2.474 -2.697 -5.443 1.00 74.00 119 VAL A N 1
ATOM 924 C CA . VAL A 1 119 ? -1.791 -2.128 -6.616 1.00 74.00 119 VAL A CA 1
ATOM 925 C C . VAL A 1 119 ? -1.876 -2.995 -7.884 1.00 74.00 119 VAL A C 1
ATOM 927 O O . VAL A 1 119 ? -1.537 -2.515 -8.970 1.00 74.00 119 VAL A O 1
ATOM 930 N N . TRP A 1 120 ? -2.338 -4.243 -7.774 1.00 78.56 120 TRP A N 1
ATOM 931 C CA . TRP A 1 120 ? -2.577 -5.169 -8.884 1.00 78.56 120 TRP A CA 1
ATOM 932 C C . TRP A 1 120 ? -4.066 -5.291 -9.249 1.00 78.56 120 TRP A C 1
ATOM 934 O O . TRP A 1 120 ? -4.398 -5.893 -10.268 1.00 78.56 120 TRP A O 1
ATOM 944 N N . GLY A 1 121 ? -4.957 -4.644 -8.492 1.00 74.69 121 GLY A N 1
ATOM 945 C CA . GLY A 1 121 ? -6.400 -4.658 -8.711 1.00 74.69 121 GLY A CA 1
ATOM 946 C C . GLY A 1 121 ? -7.139 -5.790 -7.998 1.00 74.69 121 GLY A C 1
ATOM 947 O O . GLY A 1 121 ? -8.317 -5.991 -8.284 1.00 74.69 121 GLY A O 1
ATOM 948 N N . THR A 1 122 ? -6.489 -6.510 -7.087 1.00 81.50 122 THR A N 1
ATOM 949 C CA . THR A 1 122 ? -7.139 -7.504 -6.228 1.00 81.50 122 THR A CA 1
ATOM 950 C C . THR A 1 122 ? -7.936 -6.782 -5.149 1.00 81.50 122 THR A C 1
ATOM 952 O O . THR A 1 122 ? -7.402 -5.899 -4.478 1.00 81.50 122 THR A O 1
ATOM 955 N N . ALA A 1 123 ? -9.209 -7.139 -4.969 1.00 81.06 123 ALA A N 1
ATOM 956 C CA . ALA A 1 123 ? -10.007 -6.624 -3.861 1.00 81.06 123 ALA A CA 1
ATOM 957 C C . ALA A 1 123 ? -9.454 -7.144 -2.528 1.00 81.06 123 ALA A C 1
ATOM 959 O O . ALA A 1 123 ? -9.183 -8.337 -2.383 1.00 81.06 123 ALA A O 1
ATOM 960 N N . LEU A 1 124 ? -9.280 -6.237 -1.571 1.00 83.69 124 LEU A N 1
ATOM 961 C CA . LEU A 1 124 ? -8.885 -6.579 -0.213 1.00 83.69 124 LEU A CA 1
ATOM 962 C C . LEU A 1 124 ? -10.098 -7.091 0.563 1.00 83.69 124 LEU A C 1
ATOM 964 O O . LEU A 1 124 ? -11.206 -6.588 0.392 1.00 83.69 124 LEU A O 1
ATOM 968 N N . ASP A 1 125 ? -9.863 -8.076 1.425 1.00 87.06 125 ASP A N 1
ATOM 969 C CA . ASP A 1 125 ? -10.844 -8.577 2.382 1.00 87.06 125 ASP A CA 1
ATOM 970 C C . ASP A 1 125 ? -10.342 -8.283 3.797 1.00 87.06 125 ASP A C 1
ATOM 972 O O . ASP A 1 125 ? -9.179 -8.543 4.124 1.00 87.06 125 ASP A O 1
ATOM 976 N N . TYR A 1 126 ? -11.214 -7.720 4.627 1.00 87.25 126 TYR A N 1
ATOM 977 C CA . TYR A 1 126 ? -10.946 -7.518 6.041 1.00 87.25 126 TYR A CA 1
ATOM 978 C C . TYR A 1 126 ? -11.557 -8.677 6.828 1.00 87.25 126 TYR A C 1
ATOM 980 O O . TYR A 1 126 ? -12.762 -8.923 6.763 1.00 87.25 126 TYR A O 1
ATOM 988 N N . ILE A 1 127 ? -10.712 -9.401 7.570 1.00 87.00 127 ILE A N 1
ATOM 989 C CA . ILE A 1 127 ? -11.141 -10.510 8.422 1.00 87.00 127 ILE A CA 1
ATOM 990 C C . ILE A 1 127 ? -10.607 -10.333 9.839 1.00 87.00 127 ILE A C 1
ATOM 992 O O . ILE A 1 127 ? -9.432 -10.587 10.099 1.00 87.00 127 ILE A O 1
ATOM 996 N N . TYR A 1 128 ? -11.485 -9.964 10.771 1.00 85.62 128 TYR A N 1
ATOM 997 C CA . TYR A 1 128 ? -11.182 -10.003 12.196 1.00 85.62 128 TYR A CA 1
ATOM 998 C C . TYR A 1 128 ? -11.448 -11.395 12.780 1.00 85.62 128 TYR A C 1
ATOM 1000 O O . TYR A 1 128 ? -12.528 -11.976 12.624 1.00 85.62 128 TYR A O 1
ATOM 1008 N N . VAL A 1 129 ? -10.449 -11.936 13.480 1.00 83.56 129 VAL A N 1
ATOM 1009 C CA . VAL A 1 129 ? -10.551 -13.189 14.232 1.00 83.56 129 VAL A CA 1
ATOM 1010 C C . VAL A 1 129 ? -10.199 -12.890 15.688 1.00 83.56 129 VAL A C 1
ATOM 1012 O O . VAL A 1 129 ? -9.030 -12.622 15.959 1.00 83.56 129 VAL A O 1
ATOM 1015 N N . PRO A 1 130 ? -11.168 -12.911 16.622 1.00 77.38 130 PRO A N 1
ATOM 1016 C CA . PRO A 1 130 ? -10.852 -12.779 18.038 1.00 77.38 130 PRO A CA 1
ATOM 1017 C C . PRO A 1 130 ? -10.006 -13.980 18.486 1.00 77.38 130 PRO A C 1
ATOM 1019 O O . PRO A 1 130 ? -10.323 -15.121 18.133 1.00 77.38 130 PRO A O 1
ATOM 1022 N N . GLY A 1 131 ? -8.912 -13.696 19.198 1.00 64.31 131 GLY A N 1
ATOM 1023 C CA . GLY A 1 131 ? -7.989 -14.683 19.773 1.00 64.31 131 GLY A CA 1
ATOM 1024 C C . GLY A 1 131 ? -8.365 -15.114 21.181 1.00 64.31 131 GLY A C 1
ATOM 1025 O O . GLY A 1 131 ? -9.062 -14.337 21.871 1.00 64.31 131 GLY A O 1
#